Protein AF-A0A136PN66-F1 (afdb_monomer)

Radius of gyration: 25.28 Å; Cα contacts (8 Å, |Δi|>4): 66; chains: 1; bounding box: 53×58×44 Å

Foldseek 3Di:
DDPVVVVVVVVVLVVQCPDPVNVLVVLLVVLVVLCVQQPQDPVPCATNNPRHRDPDPSNVVSVCSNPDDDPPDPDPCVVCVVVVVVVVVVVVVVVVVLVVVVVVCVPPPCVVDPDDRPVVVVVVVVVPDPPPPPD

Structure (mmCIF, N/CA/C/O backbone):
data_AF-A0A136PN66-F1
#
_entry.id   AF-A0A136PN66-F1
#
loop_
_atom_site.group_PDB
_atom_site.id
_atom_site.type_symbol
_atom_site.label_atom_id
_atom_site.label_alt_id
_atom_site.label_comp_id
_atom_site.label_asym_id
_atom_site.label_entity_id
_atom_site.label_seq_id
_atom_site.pdbx_PDB_ins_code
_atom_site.Cartn_x
_atom_site.Cartn_y
_atom_site.Cartn_z
_atom_site.occupancy
_atom_site.B_iso_or_equiv
_atom_site.auth_seq_id
_atom_site.auth_comp_id
_atom_site.auth_asym_id
_atom_site.auth_atom_id
_atom_site.pdbx_PDB_model_num
ATOM 1 N N . MET A 1 1 ? 36.110 8.251 7.638 1.00 57.97 1 MET A N 1
ATOM 2 C CA . MET A 1 1 ? 35.190 8.697 6.561 1.00 57.97 1 MET A CA 1
ATOM 3 C C . MET A 1 1 ? 35.404 10.186 6.307 1.00 57.97 1 MET A C 1
ATOM 5 O O . MET A 1 1 ? 35.222 10.977 7.223 1.00 57.97 1 MET A O 1
ATOM 9 N N . THR A 1 2 ? 35.861 10.558 5.113 1.00 79.75 2 THR A N 1
ATOM 10 C CA . THR A 1 2 ? 36.387 11.901 4.792 1.00 79.75 2 THR A CA 1
ATOM 11 C C . THR A 1 2 ? 35.264 12.946 4.644 1.00 79.75 2 THR A C 1
ATOM 13 O O . THR A 1 2 ? 34.194 12.602 4.132 1.00 79.75 2 THR A O 1
ATOM 16 N N . PRO A 1 3 ? 35.468 14.222 5.030 1.00 77.00 3 PRO A N 1
ATOM 17 C CA . PRO A 1 3 ? 34.460 15.288 4.906 1.00 77.00 3 PRO A CA 1
ATOM 18 C C . PRO A 1 3 ? 33.872 15.453 3.492 1.00 77.00 3 PRO A C 1
ATOM 20 O O . PRO A 1 3 ? 32.677 15.720 3.356 1.00 77.00 3 PRO A O 1
ATOM 23 N N . ALA A 1 4 ? 34.659 15.208 2.440 1.00 73.56 4 ALA A N 1
ATOM 24 C CA . ALA A 1 4 ? 34.184 15.206 1.053 1.00 73.56 4 ALA A CA 1
ATOM 25 C C . ALA A 1 4 ? 33.104 14.135 0.789 1.00 73.56 4 ALA A C 1
ATOM 27 O O . ALA A 1 4 ? 32.071 14.420 0.182 1.00 73.56 4 ALA A O 1
ATOM 28 N N . ARG A 1 5 ? 33.286 12.925 1.338 1.00 71.12 5 ARG A N 1
ATOM 29 C CA . ARG A 1 5 ? 32.339 11.805 1.208 1.00 71.12 5 ARG A CA 1
ATOM 30 C C . ARG A 1 5 ? 31.021 12.095 1.936 1.00 71.12 5 ARG A C 1
ATOM 32 O O . ARG A 1 5 ? 29.952 11.752 1.440 1.00 71.12 5 ARG A O 1
ATOM 39 N N . ARG A 1 6 ? 31.090 12.802 3.073 1.00 68.38 6 ARG A N 1
ATOM 40 C CA . ARG A 1 6 ? 29.917 13.241 3.851 1.00 68.38 6 ARG A CA 1
ATOM 41 C C . ARG A 1 6 ? 29.082 14.281 3.083 1.00 68.38 6 ARG A C 1
ATOM 43 O O . ARG A 1 6 ? 27.858 14.186 3.060 1.00 68.38 6 ARG A O 1
ATOM 50 N N . ARG A 1 7 ? 29.732 15.226 2.386 1.00 70.38 7 ARG A N 1
ATOM 51 C CA . ARG A 1 7 ? 29.049 16.207 1.514 1.00 70.38 7 ARG A CA 1
ATOM 52 C C . ARG A 1 7 ? 28.408 15.556 0.285 1.00 70.38 7 ARG A C 1
ATOM 54 O O . ARG A 1 7 ? 27.280 15.903 -0.055 1.00 70.38 7 ARG A O 1
ATOM 61 N N . GLN A 1 8 ? 29.082 14.598 -0.354 1.00 68.62 8 GLN A N 1
ATOM 62 C CA . GLN A 1 8 ? 28.517 13.857 -1.491 1.00 68.62 8 GLN A CA 1
ATOM 63 C C . GLN A 1 8 ? 27.266 13.059 -1.104 1.00 68.62 8 GLN A C 1
ATOM 65 O O . GLN A 1 8 ? 26.257 13.150 -1.798 1.00 68.62 8 GLN A O 1
ATOM 70 N N . GLN A 1 9 ? 27.291 12.348 0.027 1.00 66.38 9 GLN A N 1
ATOM 71 C CA . GLN A 1 9 ? 26.120 11.614 0.524 1.00 66.38 9 GLN A CA 1
ATOM 72 C C . GLN A 1 9 ? 24.944 12.543 0.858 1.00 66.38 9 GLN A C 1
ATOM 74 O O . GLN A 1 9 ? 23.817 12.274 0.448 1.00 66.38 9 GLN A O 1
ATOM 79 N N . ALA A 1 10 ? 25.199 13.676 1.522 1.00 64.19 10 ALA A N 1
ATOM 80 C CA . ALA A 1 10 ? 24.159 14.665 1.815 1.00 64.19 10 ALA A CA 1
ATOM 81 C C . ALA A 1 10 ? 23.523 15.250 0.538 1.00 64.19 10 ALA A C 1
ATOM 83 O O . ALA A 1 10 ? 22.319 15.503 0.486 1.00 64.19 10 ALA A O 1
ATOM 84 N N . ASN A 1 11 ? 24.318 15.443 -0.518 1.00 70.88 11 ASN A N 1
ATOM 85 C CA . ASN A 1 11 ? 23.820 15.925 -1.804 1.00 70.88 11 ASN A CA 1
ATOM 86 C C . ASN A 1 11 ? 23.027 14.855 -2.568 1.00 70.88 11 ASN A C 1
ATOM 88 O O . ASN A 1 11 ? 22.038 15.198 -3.211 1.00 70.88 11 ASN A O 1
ATOM 92 N N . ALA A 1 12 ? 23.410 13.580 -2.471 1.00 63.22 12 ALA A N 1
ATOM 93 C CA . ALA A 1 12 ? 22.652 12.473 -3.053 1.00 63.22 12 ALA A CA 1
ATOM 94 C C . ALA A 1 12 ? 21.266 12.324 -2.400 1.00 63.22 12 ALA A C 1
ATOM 96 O O . ALA A 1 12 ? 20.269 12.229 -3.113 1.00 63.22 12 ALA A O 1
ATOM 97 N N . GLY A 1 13 ? 21.184 12.410 -1.067 1.00 63.75 13 GLY A N 1
ATOM 98 C CA . GLY A 1 13 ? 19.907 12.394 -0.340 1.00 63.75 13 GLY A CA 1
ATOM 99 C C . GLY A 1 13 ? 18.991 13.562 -0.721 1.00 63.75 13 GLY A C 1
ATOM 100 O O . GLY A 1 13 ? 17.818 13.354 -1.021 1.00 63.75 13 GLY A O 1
ATOM 101 N N . ARG A 1 14 ? 19.543 14.782 -0.827 1.00 71.06 14 ARG A N 1
ATOM 102 C CA . ARG A 1 14 ? 18.792 15.954 -1.317 1.00 71.06 14 ARG A CA 1
ATOM 103 C C . ARG A 1 14 ? 18.271 15.775 -2.741 1.00 71.06 14 ARG A C 1
ATOM 105 O O . ARG A 1 14 ? 17.141 16.158 -3.019 1.00 71.06 14 ARG A O 1
ATOM 112 N N . ARG A 1 15 ? 19.075 15.199 -3.639 1.00 67.69 15 ARG A N 1
ATOM 113 C CA . ARG A 1 15 ? 18.649 14.923 -5.020 1.00 67.69 15 ARG A CA 1
ATOM 114 C C . ARG A 1 15 ? 17.545 13.872 -5.070 1.00 67.69 15 ARG A C 1
ATOM 116 O O . ARG A 1 15 ? 16.588 14.062 -5.809 1.00 67.69 15 ARG A O 1
ATOM 123 N N . TYR A 1 16 ? 17.643 12.812 -4.267 1.00 63.88 16 TYR A N 1
ATOM 124 C CA . TYR A 1 16 ? 16.606 11.784 -4.184 1.00 63.88 16 TYR A CA 1
ATOM 125 C C . TYR A 1 16 ? 15.266 12.358 -3.701 1.00 63.88 16 TYR A C 1
ATOM 127 O O . TYR A 1 16 ? 14.260 12.155 -4.379 1.00 63.88 16 TYR A O 1
ATOM 135 N N . GLY A 1 17 ? 15.257 13.153 -2.623 1.00 64.69 17 GLY A N 1
ATOM 136 C CA . GLY A 1 17 ? 14.042 13.818 -2.117 1.00 64.69 17 GLY A CA 1
ATOM 137 C C . GLY A 1 17 ? 13.378 14.755 -3.137 1.00 64.69 17 GLY A C 1
ATOM 138 O O . GLY A 1 17 ? 12.162 14.901 -3.163 1.00 64.69 17 GLY A O 1
ATOM 139 N N . GLN A 1 18 ? 14.150 15.323 -4.071 1.00 76.25 18 GLN A N 1
ATOM 140 C CA . GLN A 1 18 ? 13.618 16.167 -5.151 1.00 76.25 18 GLN A CA 1
ATOM 141 C C . GLN A 1 18 ? 12.977 15.380 -6.308 1.00 76.25 18 GLN A C 1
ATOM 143 O O . GLN A 1 18 ? 12.269 15.972 -7.130 1.00 76.25 18 GLN A O 1
ATOM 148 N N . THR A 1 19 ? 13.192 14.063 -6.396 1.00 79.19 19 THR A N 1
ATOM 149 C CA . THR A 1 19 ? 12.565 13.230 -7.432 1.00 79.19 19 THR A CA 1
ATOM 150 C C . THR A 1 19 ? 11.075 13.000 -7.145 1.00 79.19 19 THR A C 1
ATOM 152 O O . THR A 1 19 ? 10.649 13.026 -5.988 1.00 79.19 19 THR A O 1
ATOM 155 N N . PRO A 1 20 ? 10.252 12.708 -8.171 1.00 80.69 20 PRO A N 1
ATOM 156 C CA . PRO A 1 20 ? 8.863 12.301 -7.963 1.00 80.69 20 PRO A CA 1
ATOM 157 C C . PRO A 1 20 ? 8.709 11.089 -7.030 1.00 80.69 20 PRO A C 1
ATOM 159 O O . PRO A 1 20 ? 7.747 11.037 -6.267 1.00 80.69 20 PRO A O 1
ATOM 162 N N . ALA A 1 21 ? 9.651 10.140 -7.069 1.00 77.38 21 ALA A N 1
ATOM 163 C CA . ALA A 1 21 ? 9.671 8.973 -6.190 1.00 77.38 21 ALA A CA 1
ATOM 164 C C . ALA A 1 21 ? 10.013 9.351 -4.739 1.00 77.38 21 ALA A C 1
ATOM 166 O O . ALA A 1 21 ? 9.301 8.944 -3.824 1.00 77.38 21 ALA A O 1
ATOM 167 N N . GLY A 1 22 ? 11.028 10.198 -4.532 1.00 79.06 22 GLY A N 1
ATOM 168 C CA . GLY A 1 22 ? 11.399 10.713 -3.210 1.00 79.06 22 GLY A CA 1
ATOM 169 C C . GLY A 1 22 ? 10.264 11.488 -2.543 1.00 79.06 22 GLY A C 1
ATOM 170 O O . GLY A 1 22 ? 9.868 11.143 -1.434 1.00 79.06 22 GLY A O 1
ATOM 171 N N . ARG A 1 23 ? 9.635 12.431 -3.258 1.00 84.81 23 ARG A N 1
ATOM 172 C CA . ARG A 1 23 ? 8.466 13.173 -2.745 1.00 84.81 23 ARG A CA 1
ATOM 173 C C . ARG A 1 23 ? 7.275 12.273 -2.417 1.00 84.81 23 ARG A C 1
ATOM 175 O O . ARG A 1 23 ? 6.540 12.549 -1.474 1.00 84.81 23 ARG A O 1
ATOM 182 N N . ARG A 1 24 ? 7.055 11.199 -3.186 1.00 84.19 24 ARG A N 1
ATOM 183 C CA . ARG A 1 24 ? 6.006 10.210 -2.880 1.00 84.19 24 ARG A CA 1
ATOM 184 C C . ARG A 1 24 ? 6.341 9.395 -1.641 1.00 84.19 24 ARG A C 1
ATOM 186 O O . ARG A 1 24 ? 5.451 9.173 -0.828 1.00 84.19 24 ARG A O 1
ATOM 193 N N . GLN A 1 25 ? 7.597 8.993 -1.481 1.00 85.50 25 GLN A N 1
ATOM 194 C CA . GLN A 1 25 ? 8.049 8.282 -0.291 1.00 85.50 25 GLN A CA 1
ATOM 195 C C . GLN A 1 25 ? 7.933 9.156 0.964 1.00 85.50 25 GLN A C 1
ATOM 197 O O . GLN A 1 25 ? 7.457 8.687 1.998 1.00 85.50 25 GLN A O 1
ATOM 202 N N . GLU A 1 26 ? 8.319 10.428 0.871 1.00 89.44 26 GLU A N 1
ATOM 203 C CA . GLU A 1 26 ? 8.140 11.418 1.937 1.00 89.44 26 GLU A CA 1
ATOM 204 C C . GLU A 1 26 ? 6.652 11.597 2.264 1.00 89.44 26 GLU A C 1
ATOM 206 O O . GLU A 1 26 ? 6.264 11.428 3.416 1.00 89.44 26 GLU A O 1
ATOM 211 N N . ALA A 1 27 ? 5.793 11.797 1.256 1.00 89.69 27 ALA A N 1
ATOM 212 C CA . ALA A 1 27 ? 4.347 11.912 1.453 1.00 89.69 27 ALA A CA 1
ATOM 213 C C . ALA A 1 27 ? 3.719 10.657 2.090 1.00 89.69 27 ALA A C 1
ATOM 215 O O . ALA A 1 27 ? 2.862 10.776 2.962 1.00 89.69 27 ALA A O 1
ATOM 216 N N . ALA A 1 28 ? 4.153 9.455 1.698 1.00 91.44 28 ALA A N 1
ATOM 217 C CA . ALA A 1 28 ? 3.692 8.204 2.298 1.00 91.44 28 ALA A CA 1
ATOM 218 C C . ALA A 1 28 ? 4.173 8.049 3.749 1.00 91.44 28 ALA A C 1
ATOM 220 O O . ALA A 1 28 ? 3.443 7.534 4.594 1.00 91.44 28 ALA A O 1
ATOM 221 N N . THR A 1 29 ? 5.386 8.514 4.051 1.00 93.56 29 THR A N 1
ATOM 222 C CA . THR A 1 29 ? 5.931 8.516 5.415 1.00 93.56 29 THR A CA 1
ATOM 223 C C . THR A 1 29 ? 5.141 9.474 6.304 1.00 93.56 29 THR A C 1
ATOM 225 O O . THR A 1 29 ? 4.681 9.072 7.370 1.00 93.56 29 THR A O 1
ATOM 228 N N . SER A 1 30 ? 4.886 10.697 5.835 1.00 94.75 30 SER A N 1
ATOM 229 C CA . SER A 1 30 ? 4.046 11.665 6.548 1.00 94.75 30 SER A CA 1
ATOM 230 C C . SER A 1 30 ? 2.610 11.164 6.728 1.00 94.75 30 SER A C 1
ATOM 232 O O . SER A 1 30 ? 2.044 11.309 7.806 1.00 94.75 30 SER A O 1
ATOM 234 N N . ALA A 1 31 ? 2.022 10.517 5.716 1.00 94.31 31 ALA A N 1
ATOM 235 C CA . ALA A 1 31 ? 0.678 9.951 5.819 1.00 94.31 31 ALA A CA 1
ATOM 236 C C . ALA A 1 31 ? 0.589 8.832 6.871 1.00 94.31 31 ALA A C 1
ATOM 238 O O . ALA A 1 31 ? -0.379 8.782 7.625 1.00 94.31 31 ALA A O 1
ATOM 239 N N . ARG A 1 32 ? 1.604 7.964 6.978 1.00 95.38 32 ARG A N 1
ATOM 240 C CA . ARG A 1 32 ? 1.661 6.940 8.039 1.00 95.38 32 ARG A CA 1
ATOM 241 C C . ARG A 1 32 ? 1.695 7.566 9.429 1.00 95.38 32 ARG A C 1
ATOM 243 O O . ARG A 1 32 ? 0.926 7.157 10.286 1.00 95.38 32 ARG A O 1
ATOM 250 N N . GLN A 1 33 ? 2.490 8.618 9.609 1.00 96.69 33 GLN A N 1
ATOM 251 C CA . GLN A 1 33 ? 2.536 9.349 10.876 1.00 96.69 33 GLN A CA 1
ATOM 252 C C . GLN A 1 33 ? 1.166 9.942 11.257 1.00 96.69 33 GLN A C 1
ATOM 254 O O . GLN A 1 33 ? 0.779 9.913 12.427 1.00 96.69 33 GLN A O 1
ATOM 259 N N . VAL A 1 34 ? 0.408 10.449 10.276 1.00 96.81 34 VAL A N 1
ATOM 260 C CA . VAL A 1 34 ? -0.975 10.901 10.501 1.00 96.81 34 VAL A CA 1
ATOM 261 C C . VAL A 1 34 ? -1.864 9.744 10.950 1.00 96.81 34 VAL A C 1
ATOM 263 O O . VAL A 1 34 ? -2.604 9.917 11.911 1.00 96.81 34 VAL A O 1
ATOM 266 N N . LEU A 1 35 ? -1.786 8.568 10.320 1.00 95.00 35 LEU A N 1
ATOM 267 C CA . LEU A 1 35 ? -2.580 7.402 10.734 1.00 95.00 35 LEU A CA 1
ATOM 268 C C . LEU A 1 35 ? -2.248 6.932 12.152 1.00 95.00 35 LEU A C 1
ATOM 270 O O . LEU A 1 35 ? -3.168 6.591 12.892 1.00 95.00 35 LEU A O 1
ATOM 274 N N . ASP A 1 36 ? -0.975 6.982 12.540 1.00 96.06 36 ASP A N 1
ATOM 275 C CA . ASP A 1 36 ? -0.537 6.627 13.894 1.00 96.06 36 ASP A CA 1
ATOM 276 C C . ASP A 1 36 ? -1.077 7.608 14.950 1.00 96.06 36 ASP A C 1
ATOM 278 O O . ASP A 1 36 ? -1.343 7.225 16.087 1.00 96.06 36 ASP A O 1
ATOM 282 N N . THR A 1 37 ? -1.276 8.875 14.576 1.00 95.38 37 THR A N 1
ATOM 283 C CA . THR A 1 37 ? -1.779 9.923 15.484 1.00 95.38 37 THR A CA 1
ATOM 284 C C . THR A 1 37 ? -3.312 9.993 15.486 1.00 95.38 37 THR A C 1
ATOM 286 O O . THR A 1 37 ? -3.934 10.247 16.514 1.00 95.38 37 THR A O 1
ATOM 289 N N . HIS A 1 38 ? -3.944 9.739 14.338 1.00 96.44 38 HIS A N 1
ATOM 290 C CA . HIS A 1 38 ? -5.388 9.842 14.115 1.00 96.44 38 HIS A CA 1
ATOM 291 C C . HIS A 1 38 ? -6.082 8.473 14.110 1.00 96.44 38 HIS A C 1
ATOM 293 O O . HIS A 1 38 ? -6.981 8.214 13.306 1.00 96.44 38 HIS A O 1
ATOM 299 N N . VAL A 1 39 ? -5.699 7.593 15.035 1.00 93.75 39 VAL A N 1
ATOM 300 C CA . VAL A 1 39 ? -6.380 6.311 15.252 1.00 93.75 39 VA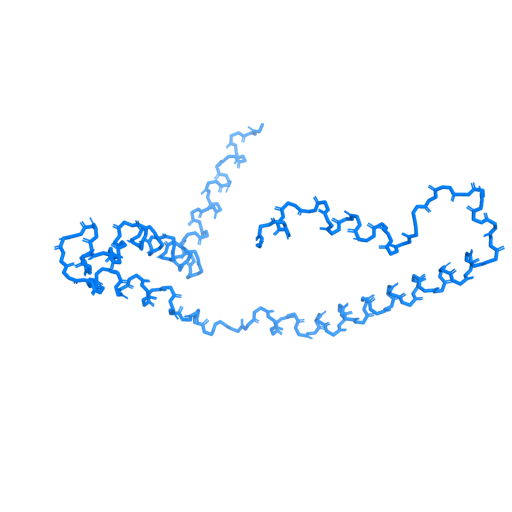L A CA 1
ATOM 301 C C . VAL A 1 39 ? -7.805 6.570 15.744 1.00 93.75 39 VAL A C 1
ATOM 303 O O . VAL A 1 39 ? -8.024 7.376 16.647 1.00 93.75 39 VAL A O 1
ATOM 306 N N . THR A 1 40 ? -8.789 5.882 15.167 1.00 93.38 40 THR A N 1
ATOM 307 C CA . THR A 1 40 ? -10.164 5.896 15.685 1.00 93.38 40 THR A CA 1
ATOM 308 C C . THR A 1 40 ? -10.296 4.831 16.766 1.00 93.38 40 THR A C 1
ATOM 310 O O . THR A 1 40 ? -10.033 3.656 16.517 1.00 93.38 40 THR A O 1
ATOM 313 N N . SER A 1 41 ? -10.695 5.238 17.971 1.00 90.62 41 SER A N 1
ATOM 314 C CA . SER A 1 41 ? -10.949 4.317 19.077 1.00 90.62 41 SER A CA 1
ATOM 315 C C . SER A 1 41 ? -12.099 3.376 18.732 1.00 90.62 41 SER A C 1
ATOM 317 O O . SER A 1 41 ? -13.200 3.826 18.421 1.00 90.62 41 SER A O 1
ATOM 319 N N . ALA A 1 42 ? -11.871 2.069 18.858 1.00 91.06 42 ALA A N 1
ATOM 320 C CA . ALA A 1 42 ? -12.919 1.068 18.676 1.00 91.06 42 ALA A CA 1
ATOM 321 C C . ALA A 1 42 ? -14.013 1.145 19.759 1.00 91.06 42 ALA A C 1
ATOM 323 O O . ALA A 1 42 ? -15.132 0.705 19.528 1.00 91.06 42 ALA A O 1
ATOM 324 N N . TYR A 1 43 ? -13.698 1.709 20.932 1.00 90.06 43 TYR A N 1
ATOM 325 C CA . TYR A 1 43 ? -14.628 1.789 22.060 1.00 90.06 43 TYR A CA 1
ATOM 326 C C . TYR A 1 43 ? -15.561 3.002 21.974 1.00 90.06 43 TYR A C 1
ATOM 328 O O . TYR A 1 43 ? -16.738 2.905 22.302 1.00 90.06 43 TYR A O 1
ATOM 336 N N . THR A 1 44 ? -15.046 4.151 21.528 1.00 94.06 44 THR A N 1
ATOM 337 C CA . THR A 1 44 ? -15.822 5.403 21.477 1.00 94.06 44 THR A CA 1
ATOM 338 C C . THR A 1 44 ? -16.201 5.828 20.064 1.00 94.06 44 THR A C 1
ATOM 340 O O . THR A 1 44 ? -17.010 6.735 19.905 1.00 94.06 44 THR A O 1
ATOM 343 N N . GLY A 1 45 ? -15.600 5.229 19.031 1.00 92.69 45 GLY A N 1
ATOM 344 C CA . GLY A 1 45 ? -15.753 5.672 17.645 1.00 92.69 45 GLY A CA 1
ATOM 345 C C . GLY A 1 45 ? -15.142 7.049 17.376 1.00 92.69 45 GLY A C 1
ATOM 346 O O . GLY A 1 45 ? -15.422 7.643 16.342 1.00 92.69 45 GLY A O 1
ATOM 347 N N . VAL A 1 46 ? -14.325 7.581 18.290 1.00 94.81 46 VAL A N 1
ATOM 348 C CA . VAL A 1 46 ? -13.730 8.922 18.200 1.00 94.81 46 VAL A CA 1
ATOM 349 C C . VAL A 1 46 ? -12.256 8.829 17.807 1.00 94.81 46 VAL A C 1
ATOM 351 O O . VAL A 1 46 ? -11.520 7.971 18.297 1.00 94.81 46 VAL A O 1
ATOM 354 N N . CYS A 1 47 ? -11.815 9.724 16.925 1.00 96.12 47 CYS A N 1
ATOM 355 C CA . CYS A 1 47 ? -10.418 9.903 16.558 1.00 96.12 47 CYS A CA 1
ATOM 356 C C . CYS A 1 47 ? -9.611 10.442 17.745 1.00 96.12 47 CYS A C 1
ATOM 358 O O . CYS A 1 47 ? -9.925 11.500 18.290 1.00 96.12 47 CYS A O 1
ATOM 360 N N . LEU A 1 48 ? -8.534 9.750 18.107 1.00 93.94 48 LEU A N 1
ATOM 361 C CA . LEU A 1 48 ? -7.672 10.111 19.233 1.00 93.94 48 LEU A CA 1
ATOM 362 C C . LEU A 1 48 ? -6.817 11.360 18.966 1.00 93.94 48 LEU A C 1
ATOM 364 O O . LEU A 1 48 ? -6.412 12.024 19.914 1.00 93.94 48 LEU A O 1
ATOM 368 N N . GLY A 1 49 ? -6.578 11.705 17.697 1.00 93.62 49 GLY A N 1
ATOM 369 C CA . GLY A 1 49 ? -5.798 12.886 17.321 1.00 93.62 49 GLY A CA 1
ATOM 370 C C . GLY A 1 49 ? -6.587 14.196 17.404 1.00 93.62 49 GLY A C 1
ATOM 371 O O . GLY A 1 49 ? -6.050 15.212 17.831 1.00 93.62 49 GLY A O 1
ATOM 372 N N . CYS A 1 50 ? -7.865 14.187 17.006 1.00 95.06 50 CYS A N 1
ATOM 373 C CA . CYS A 1 50 ? -8.677 15.410 16.906 1.00 95.06 50 CYS A CA 1
ATOM 374 C C . CYS A 1 50 ? -9.975 15.404 17.729 1.00 95.06 50 CYS A C 1
ATOM 376 O O . CYS A 1 50 ? -10.683 16.409 17.746 1.00 95.06 50 CYS A O 1
ATOM 378 N N . GLY A 1 51 ? -10.320 14.296 18.392 1.00 93.25 51 GLY A N 1
ATOM 379 C CA . GLY A 1 51 ? -11.503 14.192 19.254 1.00 93.25 51 GLY A CA 1
ATOM 380 C C . GLY A 1 51 ? -12.851 14.149 18.521 1.00 93.25 51 GLY A C 1
ATOM 381 O O . GLY A 1 51 ? -13.896 14.193 19.164 1.00 93.25 51 GLY A O 1
ATOM 382 N N . ARG A 1 52 ? -12.861 14.052 17.185 1.00 93.44 52 ARG A N 1
ATOM 383 C CA . ARG A 1 52 ? -14.085 13.971 16.365 1.00 93.44 52 ARG A CA 1
ATOM 384 C C . ARG A 1 52 ? -14.489 12.517 16.093 1.00 93.44 52 ARG A C 1
ATOM 386 O O . ARG A 1 52 ? -13.600 11.667 16.041 1.00 93.44 52 ARG A O 1
ATOM 393 N N . PRO A 1 53 ? -15.779 12.211 15.856 1.00 94.56 53 PRO A N 1
ATOM 394 C CA . PRO A 1 53 ? -16.197 10.898 15.366 1.00 94.56 53 PRO A CA 1
ATOM 395 C C . PRO A 1 53 ? -15.387 10.477 14.130 1.00 94.56 53 PRO A C 1
ATOM 397 O O . PRO A 1 53 ? -15.199 11.264 13.200 1.00 94.56 53 PRO A O 1
ATOM 400 N N . GLY A 1 54 ? -14.850 9.263 14.168 1.00 86.75 54 GLY A N 1
ATOM 401 C CA . GLY A 1 54 ? -13.925 8.730 13.178 1.00 86.75 54 GLY A CA 1
ATOM 402 C C . GLY A 1 54 ? -14.612 7.942 12.054 1.00 86.75 54 GLY A C 1
ATOM 403 O O . GLY A 1 54 ? -15.725 7.449 12.243 1.00 86.75 54 GLY A O 1
ATOM 404 N N . PRO A 1 55 ? -13.952 7.784 10.888 1.00 90.50 55 PRO A N 1
ATOM 405 C CA . PRO A 1 55 ? -12.642 8.343 10.539 1.00 90.50 55 PRO A CA 1
ATOM 406 C C . PRO A 1 55 ? -12.702 9.856 10.276 1.00 90.50 55 PRO A C 1
ATOM 408 O O . PRO A 1 55 ? -13.643 10.340 9.645 1.00 90.50 55 PRO A O 1
ATOM 411 N N . CYS A 1 56 ? -11.703 10.607 10.751 1.00 94.44 56 CYS A N 1
ATOM 412 C CA . CYS A 1 56 ? -11.631 12.058 10.535 1.00 94.44 56 CYS A CA 1
ATOM 413 C C . CYS A 1 56 ? -11.047 12.406 9.153 1.00 94.44 56 CYS A C 1
ATOM 415 O O . CYS A 1 56 ? -10.511 11.542 8.453 1.00 94.44 56 CYS A O 1
ATOM 417 N N . ASP A 1 57 ? -11.150 13.671 8.742 1.00 95.75 57 ASP A N 1
ATOM 418 C CA . ASP A 1 57 ? -10.708 14.121 7.415 1.00 95.75 57 ASP A CA 1
ATOM 419 C C . ASP A 1 57 ? -9.207 13.927 7.196 1.00 95.75 57 ASP A C 1
ATOM 421 O O . ASP A 1 57 ? -8.789 13.496 6.122 1.00 95.75 57 ASP A O 1
ATOM 425 N N . GLU A 1 58 ? -8.400 14.148 8.231 1.00 92.94 58 GLU A N 1
ATOM 426 C CA . GLU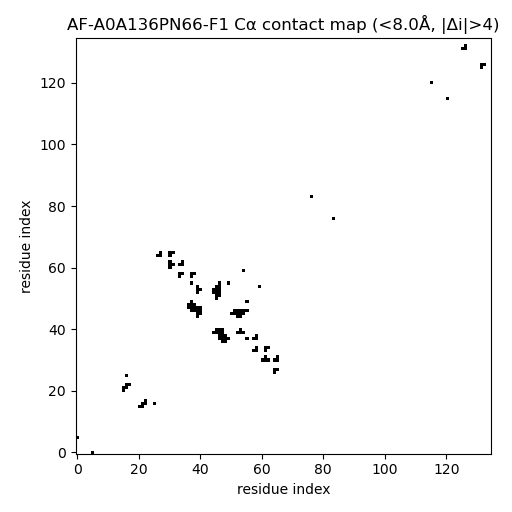 A 1 58 ? -6.956 13.925 8.194 1.00 92.94 58 GLU A CA 1
ATOM 427 C C . GLU A 1 58 ? -6.631 12.438 7.997 1.00 92.94 58 GLU A C 1
ATOM 429 O O . GLU A 1 58 ? -5.790 12.088 7.167 1.00 92.94 58 GLU A O 1
ATOM 434 N N . GLN A 1 59 ? -7.352 11.549 8.691 1.00 94.31 59 GLN A N 1
ATOM 435 C CA . GLN A 1 59 ? -7.208 10.102 8.532 1.00 94.31 59 GLN A CA 1
ATOM 436 C C . GLN A 1 59 ? -7.599 9.664 7.111 1.00 94.31 59 GLN A C 1
ATOM 438 O O . GLN A 1 59 ? -6.878 8.890 6.477 1.00 94.31 59 GLN A O 1
ATOM 443 N N . ARG A 1 60 ? -8.702 10.197 6.568 1.00 95.19 60 ARG A N 1
ATOM 444 C CA . ARG A 1 60 ? -9.141 9.923 5.188 1.00 95.19 60 ARG A CA 1
ATOM 445 C C . ARG A 1 60 ? -8.133 10.418 4.150 1.00 95.19 60 ARG A C 1
ATOM 447 O O . ARG A 1 60 ? -7.811 9.684 3.216 1.00 95.19 60 ARG A O 1
ATOM 454 N N . ALA A 1 61 ? -7.601 11.627 4.316 1.00 93.88 61 ALA A N 1
ATOM 455 C CA . ALA A 1 61 ? -6.600 12.194 3.415 1.00 93.88 61 ALA A CA 1
ATOM 456 C C . ALA A 1 61 ? -5.276 11.407 3.447 1.00 93.88 61 ALA A C 1
ATOM 458 O O . ALA A 1 61 ? -4.650 11.186 2.404 1.00 93.88 61 ALA A O 1
ATOM 459 N N . ALA A 1 62 ? -4.867 10.931 4.627 1.00 93.06 62 ALA A N 1
ATOM 460 C CA . ALA A 1 62 ? -3.701 10.069 4.782 1.00 93.06 62 ALA A CA 1
ATOM 461 C C . ALA A 1 62 ? -3.892 8.714 4.082 1.00 93.06 62 ALA A C 1
ATOM 463 O O . ALA A 1 62 ? -3.024 8.296 3.310 1.00 93.06 62 ALA A O 1
ATOM 464 N N . LEU A 1 63 ? -5.052 8.070 4.264 1.00 93.69 63 LEU A N 1
ATOM 465 C CA . LEU A 1 63 ? -5.402 6.838 3.547 1.00 93.69 63 LEU A CA 1
ATOM 466 C C . LEU A 1 63 ? -5.384 7.048 2.029 1.00 93.69 63 LEU A C 1
ATOM 468 O O . LEU A 1 63 ? -4.772 6.257 1.315 1.00 93.69 63 LEU A O 1
ATOM 472 N N . ALA A 1 64 ? -5.971 8.140 1.532 1.00 92.94 64 ALA A N 1
ATOM 473 C CA . ALA A 1 64 ? -5.957 8.473 0.107 1.00 92.94 64 ALA A CA 1
ATOM 474 C C . ALA A 1 64 ? -4.532 8.698 -0.430 1.00 92.94 64 ALA A C 1
ATOM 476 O O . ALA A 1 64 ? -4.215 8.304 -1.552 1.00 92.94 64 ALA A O 1
ATOM 477 N N . THR A 1 65 ? -3.649 9.291 0.377 1.00 90.62 65 THR A N 1
ATOM 478 C CA . THR A 1 65 ? -2.242 9.507 0.007 1.00 90.62 65 THR A CA 1
ATOM 479 C C . THR A 1 65 ? -1.486 8.190 -0.152 1.00 90.62 65 THR A C 1
ATOM 481 O O . THR A 1 65 ? -0.704 8.062 -1.095 1.00 90.62 65 THR A O 1
ATOM 484 N N . ILE A 1 66 ? -1.732 7.220 0.734 1.00 88.94 66 ILE A N 1
ATOM 485 C CA . ILE A 1 66 ? -1.117 5.883 0.689 1.00 88.94 66 ILE A CA 1
ATOM 486 C C . ILE A 1 66 ? -1.709 5.044 -0.447 1.00 88.94 66 ILE A C 1
ATOM 488 O O . ILE A 1 66 ? -0.967 4.379 -1.165 1.00 88.94 66 ILE A O 1
ATOM 492 N N . ALA A 1 67 ? -3.030 5.092 -0.626 1.00 88.44 67 ALA A N 1
ATOM 493 C CA . ALA A 1 67 ? -3.737 4.336 -1.655 1.00 88.44 67 ALA A CA 1
ATOM 494 C C . ALA A 1 67 ? -3.467 4.857 -3.073 1.00 88.44 67 ALA A C 1
ATOM 496 O O . ALA A 1 67 ? -3.712 4.143 -4.043 1.00 88.44 67 ALA A O 1
ATOM 497 N N . ARG A 1 68 ? -2.974 6.097 -3.213 1.00 80.25 68 ARG A N 1
ATOM 498 C CA . ARG A 1 68 ? -2.672 6.688 -4.514 1.00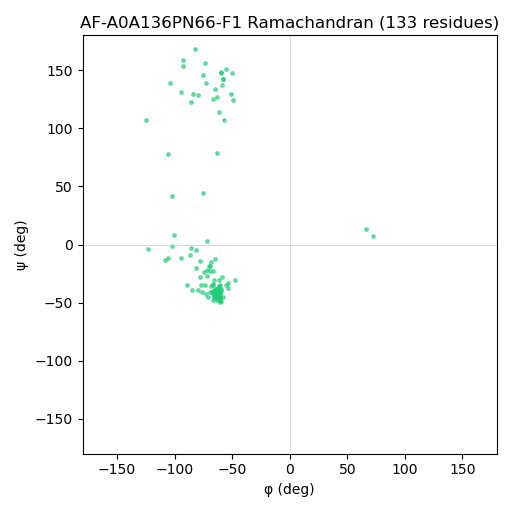 80.25 68 ARG A CA 1
ATOM 499 C C . ARG A 1 68 ? -1.589 5.862 -5.217 1.00 80.25 68 ARG A C 1
ATOM 501 O O . ARG A 1 68 ? -0.432 5.904 -4.785 1.00 80.25 68 ARG A O 1
ATOM 508 N N . PRO A 1 69 ? -1.911 5.199 -6.342 1.00 68.69 69 PRO A N 1
ATOM 509 C CA . PRO A 1 69 ? -0.920 4.440 -7.080 1.00 68.69 69 PRO A CA 1
ATOM 510 C C . PRO A 1 69 ? 0.209 5.367 -7.540 1.00 68.69 69 PRO A C 1
ATOM 512 O O . PRO A 1 69 ? 0.013 6.571 -7.788 1.00 68.69 69 PRO A O 1
ATOM 515 N N . ALA A 1 70 ? 1.421 4.818 -7.630 1.00 60.81 70 ALA A N 1
ATOM 516 C CA . ALA A 1 70 ? 2.516 5.479 -8.329 1.00 60.81 70 ALA A CA 1
ATOM 517 C C . ALA A 1 70 ? 2.020 5.919 -9.722 1.00 60.81 70 ALA A C 1
ATOM 519 O O . ALA A 1 70 ? 1.142 5.261 -10.285 1.00 60.81 70 ALA A O 1
ATOM 520 N N . PRO A 1 71 ? 2.507 7.043 -10.287 1.00 57.34 71 PRO A N 1
ATOM 521 C CA . PRO A 1 71 ? 2.193 7.300 -11.682 1.00 57.34 71 PRO A CA 1
ATOM 522 C C . PRO A 1 71 ? 2.766 6.114 -12.467 1.00 57.34 71 PRO A C 1
ATOM 524 O O . PRO A 1 71 ? 3.793 5.567 -12.055 1.00 57.34 71 PRO A O 1
ATOM 527 N N . ALA A 1 72 ? 2.129 5.727 -13.567 1.00 57.53 72 ALA A N 1
ATOM 528 C CA . ALA A 1 72 ? 2.737 4.817 -14.525 1.00 57.53 72 ALA A CA 1
ATOM 529 C C . ALA A 1 72 ? 3.985 5.505 -15.110 1.00 57.53 72 ALA A C 1
ATOM 531 O O . ALA A 1 72 ? 3.956 6.122 -16.169 1.00 57.53 72 ALA A O 1
ATOM 532 N N . TRP A 1 73 ? 5.081 5.501 -14.357 1.00 47.66 73 TRP A N 1
ATOM 533 C CA . TRP A 1 73 ? 6.398 5.460 -14.953 1.00 47.66 73 TRP A CA 1
ATOM 534 C C . TRP A 1 73 ? 6.429 4.190 -15.803 1.00 47.66 73 TRP A C 1
ATOM 536 O O . TRP A 1 73 ? 5.839 3.201 -15.361 1.00 47.66 73 TRP A O 1
ATOM 546 N N . PRO A 1 74 ? 7.072 4.195 -16.988 1.00 47.19 74 PRO A N 1
ATOM 547 C CA . PRO A 1 74 ? 7.376 2.937 -17.656 1.00 47.19 74 PRO A CA 1
ATOM 548 C C . PRO A 1 74 ? 8.021 2.045 -16.605 1.00 47.19 74 PRO A C 1
ATOM 550 O O . PRO A 1 74 ? 8.920 2.491 -15.875 1.00 47.19 74 PRO A O 1
ATOM 553 N N . ASP A 1 75 ? 7.433 0.873 -16.426 1.00 47.91 75 ASP A N 1
ATOM 554 C CA . ASP A 1 75 ? 7.704 0.043 -15.273 1.00 47.91 75 ASP A CA 1
ATOM 555 C C . ASP A 1 75 ? 9.209 -0.271 -15.273 1.00 47.91 75 ASP A C 1
ATOM 557 O O . ASP A 1 75 ? 9.782 -0.519 -16.341 1.00 47.91 75 ASP A O 1
ATOM 561 N N . PRO A 1 76 ? 9.925 -0.235 -14.136 1.00 50.53 76 PRO A N 1
ATOM 562 C CA . PRO A 1 76 ? 11.259 -0.813 -14.078 1.00 50.53 76 PRO A CA 1
ATOM 563 C C . PRO A 1 76 ? 11.302 -2.221 -14.685 1.00 50.53 76 PRO A C 1
ATOM 565 O O . PRO A 1 76 ? 12.311 -2.559 -15.304 1.00 50.53 76 PRO A O 1
ATOM 568 N N . VAL A 1 77 ? 10.209 -3.002 -14.608 1.00 49.25 77 VAL A N 1
ATOM 569 C CA . VAL A 1 77 ? 10.137 -4.293 -15.304 1.00 49.25 77 VAL A CA 1
ATOM 570 C C . VAL A 1 77 ? 10.091 -4.205 -16.825 1.00 49.25 77 VAL A C 1
ATOM 572 O O . VAL A 1 77 ? 10.418 -5.203 -17.436 1.00 49.25 77 VAL A O 1
ATOM 575 N N . ASP A 1 78 ? 9.822 -3.069 -17.467 1.00 44.75 78 ASP A N 1
ATOM 576 C CA . ASP A 1 78 ? 9.917 -2.960 -18.933 1.00 44.75 78 ASP A CA 1
ATOM 577 C C . ASP A 1 78 ? 11.372 -2.822 -19.414 1.00 44.75 78 ASP A C 1
ATOM 579 O O . ASP A 1 78 ? 11.712 -3.278 -20.505 1.00 44.75 78 ASP A O 1
ATOM 583 N N . ARG A 1 79 ? 12.275 -2.260 -18.592 1.00 48.03 79 ARG A N 1
ATOM 584 C CA . ARG A 1 79 ? 13.730 -2.355 -18.845 1.00 48.03 79 ARG A CA 1
ATOM 585 C C . ARG A 1 79 ? 14.285 -3.720 -18.468 1.00 48.03 79 ARG A C 1
ATOM 587 O O . ARG A 1 79 ? 15.176 -4.211 -19.146 1.00 48.03 79 ARG A O 1
ATOM 594 N N . VAL A 1 80 ? 13.742 -4.315 -17.410 1.00 50.31 80 VAL A N 1
ATOM 595 C CA . VAL A 1 80 ? 14.146 -5.637 -16.926 1.00 50.31 80 VAL A CA 1
ATOM 596 C C . VAL A 1 80 ? 13.389 -6.738 -17.683 1.00 50.31 80 VAL A C 1
ATOM 598 O O . VAL A 1 80 ? 13.678 -7.889 -17.467 1.00 50.31 80 VAL A O 1
ATOM 601 N N . ALA A 1 81 ? 12.447 -6.481 -18.597 1.00 50.88 81 ALA A N 1
ATOM 602 C CA . ALA A 1 81 ? 11.657 -7.547 -19.239 1.00 50.88 81 ALA A CA 1
ATOM 603 C C . ALA A 1 81 ? 12.520 -8.441 -20.141 1.00 50.88 81 ALA A C 1
ATOM 605 O O . ALA A 1 81 ? 12.297 -9.652 -20.196 1.00 50.88 81 ALA A O 1
ATOM 606 N N . GLY A 1 82 ? 13.542 -7.862 -20.783 1.00 54.66 82 GLY A N 1
ATOM 607 C CA . GLY A 1 82 ? 14.622 -8.638 -21.400 1.00 54.66 82 GLY A CA 1
ATOM 608 C C . GLY A 1 82 ? 15.400 -9.441 -20.352 1.00 54.66 82 GLY A C 1
ATOM 609 O O . GLY A 1 82 ? 15.599 -10.645 -20.506 1.00 54.66 82 GLY A O 1
ATOM 610 N N . ASP A 1 83 ? 15.708 -8.802 -19.225 1.00 60.91 83 ASP A N 1
ATOM 611 C CA . ASP A 1 83 ? 16.481 -9.373 -18.121 1.00 60.91 83 ASP A CA 1
ATOM 612 C C . ASP A 1 83 ? 15.704 -10.391 -17.259 1.00 60.91 83 ASP A C 1
ATOM 614 O O . ASP A 1 83 ? 16.330 -11.226 -16.631 1.00 60.91 83 ASP A O 1
ATOM 618 N N . VAL A 1 84 ? 14.365 -10.394 -17.185 1.00 67.00 84 VAL A N 1
ATOM 619 C CA . VAL A 1 84 ? 13.580 -11.317 -16.337 1.00 67.00 84 VAL A CA 1
ATOM 620 C C . VAL A 1 84 ? 13.554 -12.693 -16.980 1.00 67.00 84 VAL A C 1
ATOM 622 O O . VAL A 1 84 ? 13.673 -13.699 -16.283 1.00 67.00 84 VAL A O 1
ATOM 625 N N . ALA A 1 85 ? 13.406 -12.759 -18.304 1.00 72.19 85 ALA A N 1
ATOM 626 C CA . ALA A 1 85 ? 13.503 -14.017 -19.032 1.00 72.19 85 ALA A CA 1
ATOM 627 C C . ALA A 1 85 ? 14.928 -14.584 -18.948 1.00 72.19 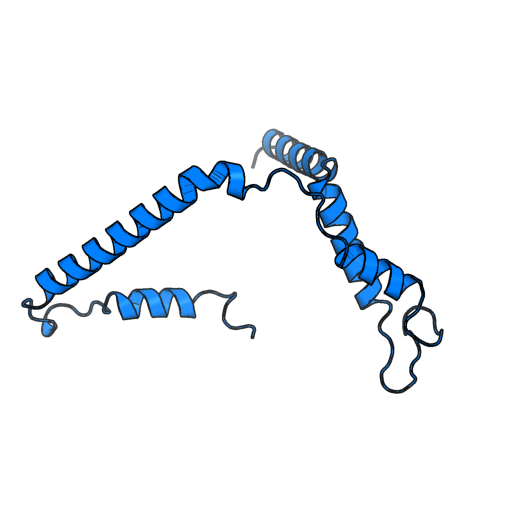85 ALA A C 1
ATOM 629 O O . ALA A 1 85 ? 15.097 -15.785 -18.718 1.00 72.19 85 ALA A O 1
ATOM 630 N N . GLU A 1 86 ? 15.942 -13.723 -19.054 1.00 74.25 86 GLU A N 1
ATOM 631 C CA . GLU A 1 86 ? 17.346 -14.099 -18.883 1.00 74.25 86 GLU A CA 1
ATOM 632 C C . GLU A 1 86 ? 17.649 -14.540 -17.443 1.00 74.25 86 GLU A C 1
ATOM 634 O O . GLU A 1 86 ? 18.209 -15.612 -17.233 1.00 74.25 86 GLU A O 1
ATOM 639 N N . LEU A 1 87 ? 17.178 -13.802 -16.437 1.00 73.19 87 LEU A N 1
ATOM 640 C CA . LEU A 1 87 ? 17.326 -14.118 -15.015 1.00 73.19 87 LEU A CA 1
ATOM 641 C C . LEU A 1 87 ? 16.595 -15.412 -14.651 1.00 73.19 87 LEU A C 1
ATOM 643 O O . LEU A 1 87 ? 17.131 -16.243 -13.921 1.00 73.19 87 LEU A O 1
ATOM 647 N N . ARG A 1 88 ? 15.389 -15.626 -15.186 1.00 79.81 88 ARG A N 1
ATOM 648 C CA . ARG A 1 88 ? 14.648 -16.885 -15.035 1.00 79.81 88 ARG A CA 1
ATOM 649 C C . ARG A 1 88 ? 15.414 -18.041 -15.671 1.00 79.81 88 ARG A C 1
ATOM 651 O O . ARG A 1 88 ? 15.495 -19.108 -15.069 1.00 79.81 88 ARG A O 1
ATOM 658 N N . SER A 1 89 ? 15.989 -17.832 -16.852 1.00 79.06 89 SER A N 1
ATOM 659 C CA . SER A 1 89 ? 16.804 -18.842 -17.536 1.00 79.06 89 SER A CA 1
ATOM 660 C C . SER A 1 89 ? 18.080 -19.157 -16.751 1.00 79.06 89 SER A C 1
ATOM 662 O O . SER A 1 89 ? 18.391 -20.328 -16.539 1.00 79.06 89 SER A O 1
ATOM 664 N N . ALA A 1 90 ? 18.767 -18.137 -16.232 1.00 79.81 90 ALA A N 1
ATOM 665 C CA . ALA A 1 90 ? 19.943 -18.277 -15.378 1.00 79.81 90 ALA A CA 1
ATOM 666 C C . ALA A 1 90 ? 19.618 -19.000 -14.058 1.00 79.81 90 ALA A C 1
ATOM 668 O O . ALA A 1 90 ? 20.370 -19.873 -13.617 1.00 79.81 90 ALA A O 1
ATOM 669 N N . TRP A 1 91 ? 18.470 -18.694 -13.449 1.00 84.12 91 TRP A N 1
ATOM 670 C CA . TRP A 1 91 ? 17.985 -19.374 -12.248 1.00 84.12 91 TRP A CA 1
ATOM 671 C C . TRP A 1 91 ? 17.698 -20.856 -12.505 1.00 84.12 91 TRP A C 1
ATOM 673 O O . TRP A 1 91 ? 18.165 -21.712 -11.755 1.00 84.12 91 TRP A O 1
ATOM 683 N N . LEU A 1 92 ? 16.988 -21.180 -13.589 1.00 90.00 92 LEU A N 1
ATOM 684 C CA . LEU A 1 92 ? 16.703 -22.568 -13.963 1.00 90.00 92 LEU A CA 1
ATOM 685 C C . LEU A 1 92 ? 17.985 -23.342 -14.291 1.00 90.00 92 LEU A C 1
ATOM 687 O O . LEU A 1 92 ? 18.134 -24.481 -13.856 1.00 90.00 92 LEU A O 1
ATOM 691 N N . ALA A 1 93 ? 18.939 -22.722 -14.991 1.00 85.06 93 ALA A N 1
ATOM 692 C CA . ALA A 1 93 ? 20.243 -23.327 -15.252 1.00 85.06 93 ALA A CA 1
ATOM 693 C C . ALA A 1 93 ? 21.008 -23.617 -13.950 1.00 85.06 93 ALA A C 1
ATOM 695 O O . ALA A 1 93 ? 21.603 -24.686 -13.810 1.00 85.06 93 ALA A O 1
ATOM 696 N N . THR A 1 94 ? 20.937 -22.703 -12.978 1.00 84.00 94 THR A N 1
ATOM 697 C CA . THR A 1 94 ? 21.516 -22.900 -11.642 1.00 84.00 94 THR A CA 1
ATOM 698 C C . THR A 1 94 ? 20.848 -24.066 -10.910 1.00 84.00 94 THR A C 1
ATOM 700 O O . THR A 1 94 ? 21.550 -24.915 -10.370 1.00 84.00 94 THR A O 1
ATOM 703 N N . ALA A 1 95 ? 19.514 -24.159 -10.933 1.00 78.38 95 ALA A N 1
ATOM 704 C CA . ALA A 1 95 ? 18.779 -25.263 -10.311 1.00 78.38 95 ALA A CA 1
ATOM 705 C C . ALA A 1 95 ? 19.154 -26.624 -10.923 1.00 78.38 95 ALA A C 1
ATOM 707 O O . ALA A 1 95 ? 19.491 -27.554 -10.199 1.00 78.38 95 ALA A O 1
ATOM 708 N N . VAL A 1 96 ? 19.216 -26.715 -12.253 1.00 81.75 96 VAL A N 1
ATOM 709 C CA . VAL A 1 96 ? 19.625 -27.944 -12.951 1.00 81.75 96 VAL A CA 1
ATOM 710 C C . VAL A 1 96 ? 21.084 -28.312 -12.650 1.00 81.75 96 VAL A C 1
ATOM 712 O O . VAL A 1 96 ? 21.413 -29.489 -12.512 1.00 81.75 96 VAL A O 1
ATOM 715 N N . ALA A 1 97 ? 21.984 -27.329 -12.552 1.00 80.56 97 ALA A N 1
ATOM 716 C CA . ALA A 1 97 ? 23.376 -27.579 -12.176 1.00 80.56 97 ALA A CA 1
ATOM 717 C C . ALA A 1 97 ? 23.489 -28.121 -10.742 1.00 80.56 97 ALA A C 1
ATOM 719 O O . ALA A 1 97 ? 24.277 -29.033 -10.492 1.00 80.56 97 ALA A O 1
ATOM 720 N N . VAL A 1 98 ? 22.676 -27.594 -9.825 1.00 76.38 98 VAL A N 1
ATOM 721 C CA . VAL A 1 98 ? 22.565 -28.084 -8.447 1.00 76.38 98 VAL A CA 1
ATOM 722 C C . VAL A 1 98 ? 22.034 -29.518 -8.412 1.00 76.38 98 VAL A C 1
ATOM 724 O O . VAL A 1 98 ? 22.616 -30.345 -7.713 1.00 76.38 98 VAL A O 1
ATOM 727 N N . ASP A 1 99 ? 20.996 -29.839 -9.187 1.00 78.06 99 ASP A N 1
ATOM 728 C CA . ASP A 1 99 ? 20.440 -31.197 -9.244 1.00 78.06 99 ASP A CA 1
ATOM 729 C C . ASP A 1 99 ? 21.479 -32.203 -9.759 1.00 78.06 99 ASP A C 1
ATOM 731 O O . ASP A 1 99 ? 21.725 -33.223 -9.114 1.00 78.06 99 ASP A O 1
ATOM 735 N N . ARG A 1 100 ? 22.192 -31.873 -10.847 1.00 74.69 100 ARG A N 1
ATOM 736 C CA . ARG A 1 100 ? 23.292 -32.707 -11.374 1.00 74.69 100 ARG A CA 1
ATOM 737 C C . ARG A 1 100 ? 24.430 -32.875 -10.375 1.00 74.69 100 ARG A C 1
ATOM 739 O O . ARG A 1 100 ? 24.992 -33.960 -10.252 1.00 74.69 100 ARG A O 1
ATOM 746 N N . ALA A 1 101 ? 24.785 -31.816 -9.649 1.00 72.81 101 ALA A N 1
ATOM 747 C CA . ALA A 1 101 ? 25.764 -31.919 -8.573 1.00 72.81 101 ALA A CA 1
ATOM 748 C C . ALA A 1 101 ? 25.264 -32.865 -7.466 1.00 72.81 101 ALA A C 1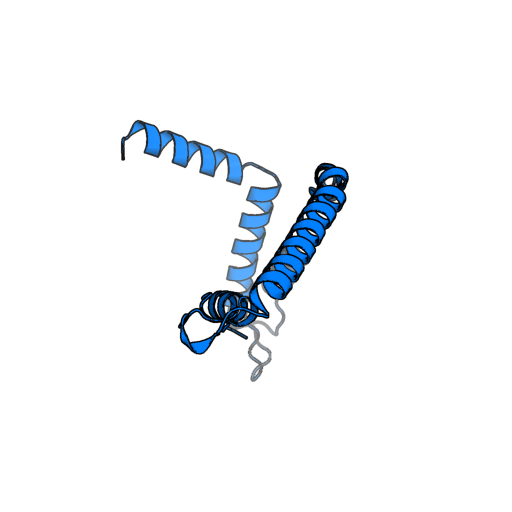
ATOM 750 O O . ALA A 1 101 ? 26.035 -33.679 -6.963 1.00 72.81 101 ALA A O 1
ATOM 751 N N . GLY A 1 102 ? 23.972 -32.815 -7.130 1.00 70.06 102 GLY A N 1
ATOM 752 C CA . GLY A 1 102 ? 23.325 -33.747 -6.208 1.00 70.06 102 GLY A CA 1
ATOM 753 C C . GLY A 1 102 ? 23.394 -35.204 -6.674 1.00 70.06 102 GLY A C 1
ATOM 754 O O . GLY A 1 102 ? 23.725 -36.077 -5.872 1.00 70.06 102 GLY A O 1
ATOM 755 N N . GLU A 1 103 ? 23.155 -35.465 -7.960 1.00 72.3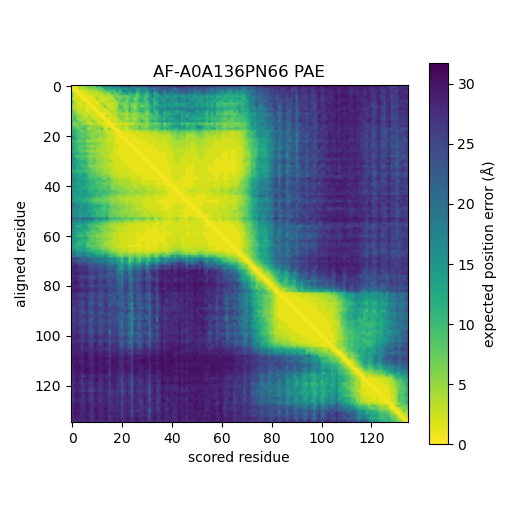8 103 GLU A N 1
ATOM 756 C CA . GLU A 1 103 ? 23.286 -36.795 -8.574 1.00 72.38 103 GLU A CA 1
ATOM 757 C C . GLU A 1 103 ? 24.733 -37.302 -8.542 1.00 72.38 103 GLU A C 1
ATOM 759 O O . GLU A 1 103 ? 24.980 -38.439 -8.138 1.00 72.38 103 GLU A O 1
ATOM 764 N N . HIS A 1 104 ? 25.710 -36.451 -8.876 1.00 70.75 104 HIS A N 1
ATOM 765 C CA . HIS A 1 104 ? 27.133 -36.796 -8.776 1.00 70.75 104 HIS A CA 1
ATOM 766 C C . HIS A 1 104 ? 27.564 -37.124 -7.341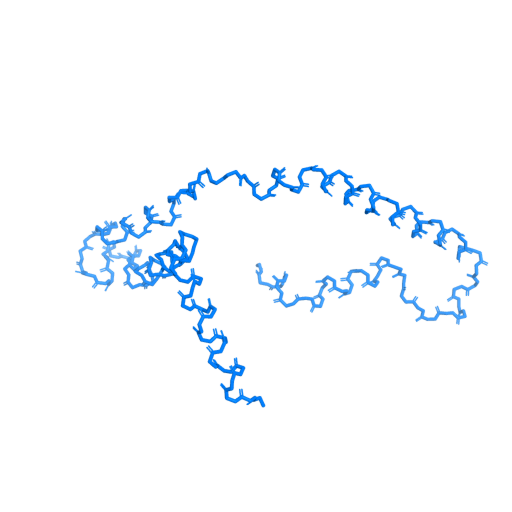 1.00 70.75 104 HIS A C 1
ATOM 768 O O . HIS A 1 104 ? 28.451 -37.952 -7.131 1.00 70.75 104 HIS A O 1
ATOM 774 N N . LEU A 1 105 ? 26.921 -36.506 -6.350 1.00 65.62 105 LEU A N 1
ATOM 775 C CA . LEU A 1 105 ? 27.164 -36.762 -4.932 1.00 65.62 105 LEU A CA 1
ATOM 776 C C . LEU A 1 105 ? 26.330 -37.929 -4.371 1.00 65.62 105 LEU A C 1
ATOM 778 O O . LEU A 1 105 ? 26.577 -38.350 -3.243 1.00 65.62 105 LEU A O 1
ATOM 782 N N . ALA A 1 106 ? 25.365 -38.480 -5.118 1.00 65.25 106 ALA A N 1
ATOM 783 C CA . ALA A 1 106 ? 24.448 -39.516 -4.629 1.00 65.25 106 ALA A CA 1
ATOM 784 C C . ALA A 1 106 ? 25.121 -40.879 -4.368 1.00 65.25 106 ALA A C 1
ATOM 786 O O 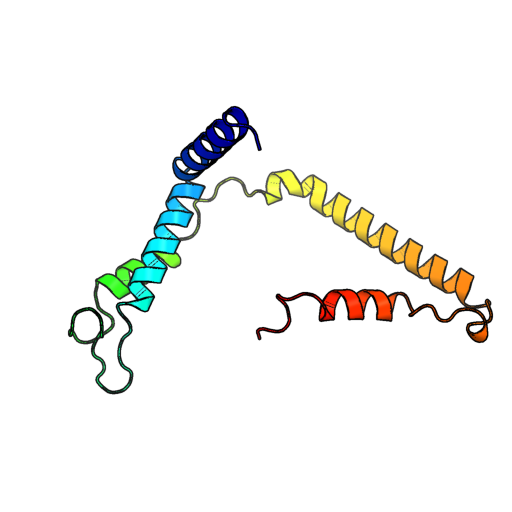. ALA A 1 106 ? 24.574 -41.689 -3.623 1.00 65.25 106 ALA A O 1
ATOM 787 N N . GLY A 1 107 ? 26.308 -41.118 -4.938 1.00 63.53 107 GLY A N 1
ATOM 788 C CA . GLY A 1 107 ? 27.129 -42.314 -4.698 1.00 63.53 107 GLY A CA 1
ATOM 789 C C . GLY A 1 107 ? 28.312 -42.102 -3.745 1.00 63.53 107 GLY A C 1
ATOM 790 O O . GLY A 1 107 ? 29.054 -43.046 -3.482 1.00 63.53 107 GLY A O 1
ATOM 791 N N . VAL A 1 108 ? 28.515 -40.880 -3.244 1.00 64.12 108 VAL A N 1
ATOM 792 C CA . VAL A 1 108 ? 29.570 -40.579 -2.267 1.00 64.12 108 VAL A CA 1
ATOM 793 C C . VAL A 1 108 ? 29.038 -40.908 -0.876 1.00 64.12 108 VAL A C 1
ATOM 795 O O . VAL A 1 108 ? 27.948 -40.467 -0.509 1.00 64.12 108 VAL A O 1
ATOM 798 N N . ASP A 1 109 ? 29.798 -41.679 -0.095 1.00 59.09 109 ASP A N 1
ATOM 799 C CA . ASP A 1 109 ? 29.428 -42.023 1.278 1.00 59.09 109 ASP A CA 1
ATOM 800 C C . ASP A 1 109 ? 29.226 -40.749 2.121 1.00 59.09 109 ASP A C 1
ATOM 802 O O . ASP A 1 109 ? 30.171 -40.047 2.497 1.00 59.09 109 ASP A O 1
ATOM 806 N N . ARG A 1 110 ? 27.958 -40.447 2.419 1.00 54.78 110 ARG A N 1
ATOM 807 C CA . ARG A 1 110 ? 27.535 -39.291 3.221 1.00 54.78 110 ARG A CA 1
ATOM 808 C C . ARG A 1 110 ? 28.020 -39.372 4.670 1.00 54.78 110 ARG A C 1
ATOM 810 O O . ARG A 1 110 ? 27.973 -38.360 5.364 1.00 54.78 110 ARG A O 1
ATOM 817 N N . ALA A 1 111 ? 28.515 -40.524 5.133 1.00 56.41 111 ALA A N 1
ATOM 818 C CA . ALA A 1 111 ? 29.126 -40.642 6.454 1.00 56.41 111 ALA A CA 1
ATOM 819 C C . ALA A 1 111 ? 30.475 -39.900 6.555 1.00 56.41 111 ALA A C 1
ATOM 821 O O . ALA A 1 111 ? 30.865 -39.497 7.653 1.00 56.41 111 ALA A O 1
ATOM 822 N N . ALA A 1 112 ? 31.160 -39.655 5.430 1.00 56.97 112 ALA A N 1
ATOM 823 C CA . ALA A 1 112 ? 32.440 -38.944 5.403 1.00 56.97 112 ALA A CA 1
ATOM 824 C C . ALA A 1 112 ? 32.298 -37.408 5.444 1.00 56.97 112 ALA A C 1
ATOM 826 O O . ALA A 1 112 ? 33.236 -36.713 5.836 1.00 56.97 112 ALA A O 1
ATOM 827 N N . TYR A 1 113 ? 31.125 -36.863 5.094 1.00 53.22 113 TYR A N 1
ATOM 828 C CA . TYR A 1 113 ? 30.885 -35.419 5.024 1.00 53.22 113 TYR A CA 1
ATOM 829 C C . TYR A 1 113 ? 29.689 -35.007 5.887 1.00 53.22 113 TYR A C 1
ATOM 831 O O . TYR A 1 113 ? 28.534 -35.197 5.522 1.00 53.22 113 TYR A O 1
ATOM 839 N N . ARG A 1 114 ? 29.964 -34.345 7.021 1.00 57.09 114 ARG A N 1
ATOM 840 C CA . ARG A 1 114 ? 28.953 -33.635 7.831 1.00 57.09 114 ARG A CA 1
ATOM 841 C C . ARG A 1 114 ? 28.534 -32.308 7.182 1.00 57.09 114 ARG A C 1
ATOM 843 O O . ARG A 1 114 ? 28.503 -31.278 7.853 1.00 57.09 114 ARG A O 1
ATOM 850 N N . THR A 1 115 ? 28.290 -32.286 5.878 1.00 56.78 115 THR A N 1
ATOM 851 C CA . THR A 1 115 ? 27.775 -31.087 5.216 1.00 56.78 115 THR A CA 1
ATOM 852 C C . THR A 1 115 ? 26.252 -31.171 5.143 1.00 56.78 115 THR A C 1
ATOM 854 O O . THR A 1 115 ? 25.716 -32.213 4.761 1.00 56.78 115 THR A O 1
ATOM 857 N N . PRO A 1 116 ? 25.526 -30.109 5.543 1.00 59.78 116 PRO A N 1
ATOM 858 C CA . PRO A 1 116 ? 24.083 -30.070 5.367 1.00 59.78 116 PRO A CA 1
ATOM 859 C C . PRO A 1 116 ? 23.764 -30.237 3.882 1.00 59.78 116 PRO A C 1
ATOM 861 O O . PRO A 1 116 ? 24.479 -29.724 3.016 1.00 59.78 116 PRO A O 1
ATOM 864 N N . THR A 1 117 ? 22.688 -30.961 3.584 1.00 68.19 117 THR A N 1
ATOM 865 C CA . THR A 1 117 ? 22.179 -31.042 2.210 1.00 68.19 117 THR A CA 1
ATOM 866 C C . THR A 1 117 ? 21.924 -29.632 1.677 1.00 68.19 117 THR A C 1
ATOM 868 O O . THR A 1 117 ? 21.614 -28.716 2.438 1.00 68.19 117 THR A O 1
ATOM 871 N N . TRP A 1 118 ? 22.029 -29.437 0.363 1.00 63.00 118 TRP A N 1
ATOM 872 C CA . TRP A 1 118 ? 21.795 -28.125 -0.248 1.00 63.00 118 TRP A CA 1
ATOM 873 C C . TRP A 1 118 ? 20.432 -27.529 0.145 1.00 63.00 118 TRP A C 1
ATOM 875 O O . TRP A 1 118 ? 20.321 -26.347 0.459 1.00 63.00 118 TRP A O 1
ATOM 885 N N . GLN A 1 119 ? 19.408 -28.379 0.247 1.00 64.50 119 GLN A N 1
ATOM 886 C CA . GLN A 1 119 ? 18.083 -27.999 0.724 1.00 64.50 119 GLN A CA 1
ATOM 887 C C . GLN A 1 119 ? 18.081 -27.552 2.196 1.00 64.50 119 GLN A C 1
ATOM 889 O O . GLN A 1 119 ? 17.417 -26.571 2.526 1.00 64.50 119 GLN A O 1
ATOM 894 N N . GLN A 1 120 ? 18.847 -28.207 3.074 1.00 64.62 120 GLN A N 1
ATOM 895 C CA . GLN A 1 120 ? 19.038 -27.760 4.461 1.00 64.62 120 GLN A CA 1
ATOM 896 C C . GLN A 1 120 ? 19.794 -26.431 4.529 1.00 64.62 120 GLN A C 1
ATOM 898 O O . GLN A 1 120 ? 19.369 -25.546 5.259 1.00 64.62 120 GLN A O 1
ATOM 903 N N . ALA A 1 121 ? 20.847 -26.242 3.731 1.00 68.00 121 ALA A N 1
ATOM 904 C CA . ALA A 1 121 ? 21.593 -24.984 3.697 1.00 68.00 121 ALA A CA 1
ATOM 905 C C . ALA A 1 121 ? 20.720 -23.804 3.228 1.00 68.00 121 ALA A C 1
ATOM 907 O O . ALA A 1 121 ? 20.766 -22.722 3.816 1.00 68.00 121 ALA A O 1
ATOM 908 N N . LEU A 1 122 ? 19.885 -24.019 2.205 1.00 67.44 122 LEU A N 1
ATOM 909 C CA . LEU A 1 122 ? 18.916 -23.023 1.740 1.00 67.44 122 LEU A CA 1
ATOM 910 C C . LEU A 1 122 ? 17.834 -22.743 2.788 1.00 67.44 122 LEU A C 1
ATOM 912 O O . LEU A 1 122 ? 17.515 -21.581 3.034 1.00 67.44 122 LEU A O 1
ATOM 916 N N . THR A 1 123 ? 17.303 -23.786 3.428 1.00 73.19 123 THR A N 1
ATOM 917 C CA . THR A 1 123 ? 16.285 -23.653 4.482 1.00 73.19 123 THR A CA 1
ATOM 918 C C . THR A 1 123 ? 16.841 -22.894 5.687 1.00 73.19 123 THR A C 1
ATOM 920 O O . THR A 1 123 ? 16.204 -21.956 6.158 1.00 73.19 123 THR A O 1
ATOM 923 N N . ASP A 1 124 ? 18.056 -23.215 6.131 1.00 68.75 124 ASP A N 1
ATOM 924 C CA . ASP A 1 124 ? 18.738 -22.519 7.225 1.00 68.75 124 ASP A CA 1
ATOM 925 C C . ASP A 1 124 ? 19.017 -21.052 6.884 1.00 68.75 124 ASP A C 1
ATOM 927 O O . ASP A 1 124 ? 18.854 -20.174 7.733 1.00 68.75 124 ASP A O 1
ATOM 931 N N . CYS A 1 125 ? 19.423 -20.764 5.644 1.00 66.50 125 CYS A N 1
ATOM 932 C CA . CYS A 1 125 ? 19.645 -19.397 5.178 1.00 66.50 125 CYS A CA 1
ATOM 933 C C . CYS A 1 125 ? 18.346 -18.578 5.216 1.00 66.50 125 CYS A C 1
ATOM 935 O O . CYS A 1 125 ? 18.334 -17.464 5.744 1.00 66.50 125 CYS A O 1
ATOM 937 N N . TRP A 1 126 ? 17.244 -19.164 4.741 1.00 69.12 126 TRP A N 1
ATOM 938 C CA . TRP A 1 126 ? 15.917 -18.551 4.783 1.00 69.12 126 TRP A CA 1
ATOM 939 C C . TRP A 1 126 ? 15.405 -18.345 6.212 1.00 69.12 126 TRP A C 1
ATOM 941 O O . TRP A 1 126 ? 14.903 -17.270 6.536 1.00 69.12 126 TRP A O 1
ATOM 951 N N . GLN A 1 127 ? 15.565 -19.335 7.091 1.00 69.44 127 GLN A N 1
ATOM 952 C CA . GLN A 1 127 ? 15.094 -19.253 8.477 1.00 69.44 127 GLN A CA 1
A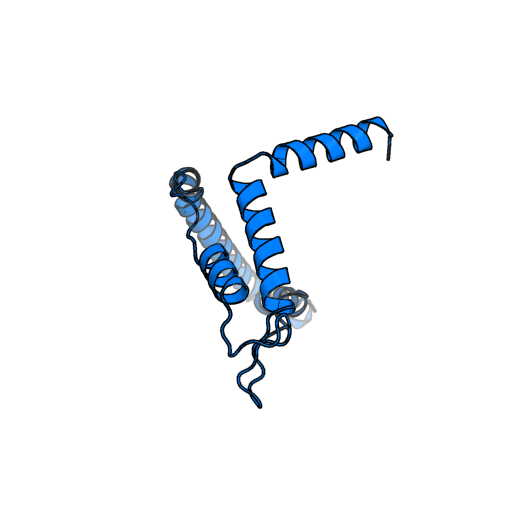TOM 953 C C . GLN A 1 127 ? 15.926 -18.302 9.347 1.00 69.44 127 GLN A C 1
ATOM 955 O O . GLN A 1 127 ? 15.406 -17.727 10.302 1.00 69.44 127 GLN A O 1
ATOM 960 N N . ARG A 1 128 ? 17.208 -18.095 9.024 1.00 68.00 128 ARG A N 1
ATOM 961 C CA . ARG A 1 128 ? 18.082 -17.151 9.742 1.00 68.00 128 ARG A CA 1
ATOM 962 C C . ARG A 1 128 ? 17.903 -15.697 9.309 1.00 68.00 128 ARG A C 1
ATOM 964 O O . ARG A 1 128 ? 18.523 -14.819 9.915 1.00 68.00 128 ARG A O 1
ATOM 971 N N . TRP A 1 129 ? 17.084 -15.406 8.295 1.00 58.28 129 TRP A N 1
ATOM 972 C CA . TRP A 1 129 ? 16.879 -14.028 7.861 1.00 58.28 129 TRP A CA 1
ATOM 973 C C . TRP A 1 129 ? 15.886 -13.274 8.764 1.00 58.28 129 TRP A C 1
ATOM 975 O O . TRP A 1 129 ? 14.754 -13.718 8.955 1.00 58.28 129 TRP A O 1
ATOM 985 N N . PRO A 1 130 ? 16.253 -12.080 9.275 1.00 51.50 130 PRO A N 1
ATOM 986 C CA . PRO A 1 130 ? 15.493 -11.374 10.312 1.00 51.50 130 PRO A CA 1
ATOM 987 C C . PRO A 1 130 ? 14.158 -10.763 9.846 1.00 51.50 130 PRO A C 1
ATOM 989 O O . PRO A 1 130 ? 13.486 -10.102 10.634 1.00 51.50 130 PRO A O 1
ATOM 992 N N . TRP A 1 131 ? 13.764 -10.965 8.586 1.00 51.78 131 TRP A N 1
ATOM 993 C CA . TRP A 1 131 ? 12.541 -10.402 8.002 1.00 51.78 131 TRP A CA 1
ATOM 994 C C . TRP A 1 131 ? 11.422 -11.436 7.809 1.00 51.78 131 TRP A C 1
ATOM 996 O O . TRP A 1 131 ? 10.288 -11.040 7.569 1.00 51.78 131 TRP A O 1
ATOM 1006 N N . CYS A 1 132 ? 11.703 -12.738 7.947 1.00 49.31 132 CYS A N 1
ATOM 1007 C CA . CYS A 1 132 ? 10.714 -13.802 7.723 1.00 49.31 132 CYS A CA 1
ATOM 1008 C C . CYS A 1 132 ? 9.996 -14.277 8.999 1.00 49.31 132 CYS A C 1
ATOM 1010 O O . CYS A 1 132 ? 8.995 -14.975 8.899 1.00 49.31 132 CYS A O 1
ATOM 1012 N N . THR A 1 133 ? 10.465 -13.895 10.192 1.00 48.62 133 THR A N 1
ATOM 1013 C CA . THR A 1 133 ? 9.891 -14.316 11.489 1.00 48.62 133 THR A CA 1
ATOM 1014 C C . THR A 1 133 ? 8.991 -13.269 12.156 1.00 48.62 133 THR A C 1
ATOM 1016 O O . THR A 1 133 ? 8.566 -13.462 13.291 1.00 48.62 133 THR A O 1
ATOM 1019 N N . ARG A 1 134 ? 8.664 -12.165 11.469 1.00 44.66 134 ARG A N 1
ATOM 1020 C CA . ARG A 1 134 ? 7.549 -11.280 11.851 1.00 44.66 134 ARG A CA 1
ATOM 1021 C C . ARG A 1 134 ? 6.386 -11.490 10.886 1.00 44.66 134 ARG A C 1
ATOM 1023 O O . ARG A 1 134 ? 6.196 -10.699 9.965 1.00 44.66 134 ARG A O 1
ATOM 1030 N N . GLY A 1 135 ? 5.662 -12.578 11.103 1.00 40.16 135 GLY A N 1
ATOM 1031 C CA . GLY A 1 135 ? 4.324 -12.833 10.581 1.00 40.16 135 GLY A CA 1
ATOM 1032 C C . GLY A 1 135 ? 3.461 -13.282 11.741 1.00 40.16 135 GLY A C 1
ATOM 1033 O O . GLY A 1 135 ? 3.918 -14.217 12.434 1.00 40.16 135 GLY A O 1
#

Solvent-accessible surface area (backbone atoms only — not comparable to full-atom values): 7894 Å² total; per-residue (Å²): 136,56,74,68,61,55,52,52,53,56,50,51,54,55,52,42,49,70,35,76,66,32,46,49,51,52,50,39,51,55,23,51,54,43,43,74,47,38,41,53,38,89,89,77,42,26,13,70,60,78,72,43,69,43,83,40,72,68,35,52,52,22,50,52,56,61,68,50,72,76,75,89,58,82,51,73,59,68,73,36,50,69,49,49,57,50,49,51,50,54,49,52,52,51,52,54,51,50,50,52,52,49,58,72,48,69,81,52,71,64,89,81,50,95,63,72,52,71,67,51,51,52,49,51,55,57,71,71,38,91,75,73,79,78,121

pLDDT: mean 74.78, std 15.67, range [40.16, 96.81]

Sequence (135 aa):
MTPARRRQQANAGRRYGQTPAGRRQEAATSARQVLDTHVTSAYTGVCLGCGRPGPCDEQRAALATIARPAPAWPDPVDRVAGDVAELRSAWLATAVAVDRAGEHLAGVDRAAYRTPTWQQALTDCWQRWPWCTRG

Secondary structure (DSSP, 8-state):
--HHHHHHHHHHHHHHHHSHHHHHHHHHHHHHHHHHHSPBPTTT-BBTTT-SBSSPHHHHHHHHHHHSPPP-PPPHHHHHHHHHHHHHHHHHHHHHHHHHHHHHHTTS-TTS--PPPHHHHHHHHHHT-TTSS--

Organism: NCBI:txid47874

Mean predicted aligned error: 17.47 Å